Protein AF-A0A1T3VSM7-F1 (afdb_monomer)

Radius of gyration: 16.54 Å; Cα contacts (8 Å, |Δi|>4): 149; chains: 1; bounding box: 41×22×44 Å

InterPro domains:
  IPR004294 Carotenoid oxygenase [PF03055] (11-96)

Secondary structure (DSSP, 8-state):
-PPP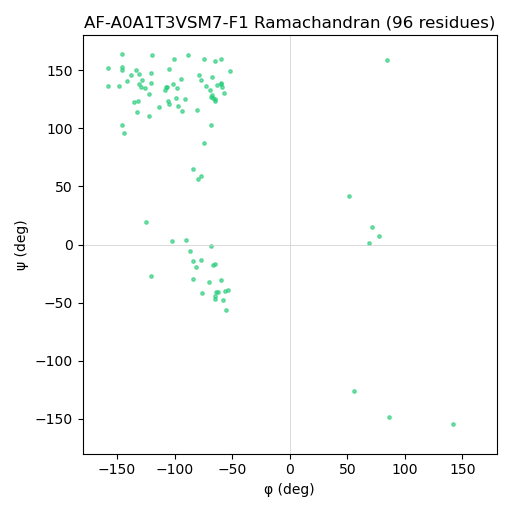GGGSGGGS-----EEESS---SS-PPTT--EEEEEEEE--SS--TT----TTSSPEEEEEEEEETTEEEEEEEE---HHHHHHHHHSS------

Mean predicted aligned error: 5.04 Å

Solvent-accessible surface area (backbone atoms only — not comparable to full-atom values): 6192 Å² total; per-residue (Å²): 137,81,80,55,78,90,32,46,78,92,52,42,64,72,80,66,70,51,76,39,83,70,56,92,75,86,82,81,76,66,88,86,57,67,50,71,53,73,47,78,45,66,32,43,88,60,67,44,70,82,49,88,84,49,74,86,78,38,40,53,22,43,36,35,43,38,33,48,95,86,43,39,26,41,40,34,44,68,56,84,42,74,67,51,53,52,25,59,76,65,75,41,60,81,59,80,84,135

Foldseek 3Di:
DDDDPCCPDPNPAPQDWDKDFFDDDDDFDDPPDFAKDKDWFFHANAAAPVGDPDSVPGWTKMWMWGDDPRGTMITIGTDPDPQNVVCVVVVHHDDDDD

pLDDT: mean 8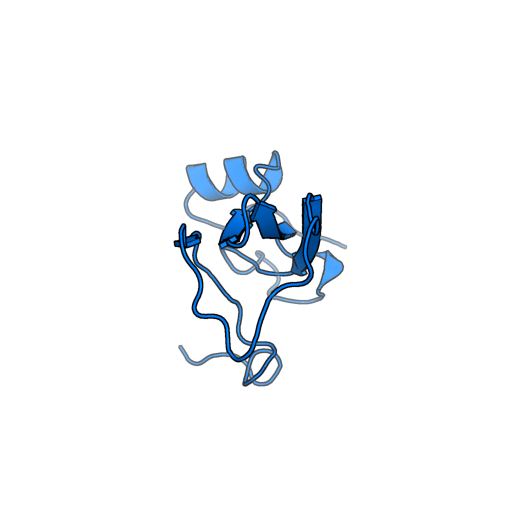8.32, std 10.35, range [47.41, 98.12]

Sequence (98 aa):
MGVPENQRGPFRPMRFEATIEDCIVSGELPDGLEGGFYRNGPTWRRPNKQGLESVYTIDGMVQGLVFRDGKVEFRNRWVRTPKFVAEERAGRSLFSYA

Structure (mmCIF, N/CA/C/O backbone):
data_AF-A0A1T3VSM7-F1
#
_entry.id   AF-A0A1T3VSM7-F1
#
loop_
_atom_site.group_PDB
_atom_site.id
_atom_site.type_symbol
_atom_site.label_atom_id
_atom_site.label_alt_id
_atom_site.label_comp_id
_atom_site.label_asym_id
_atom_site.label_entity_id
_atom_site.label_seq_id
_atom_site.pdbx_PDB_ins_code
_atom_site.Cartn_x
_atom_site.Cartn_y
_atom_site.Cartn_z
_atom_site.occupancy
_atom_site.B_iso_or_equiv
_atom_site.auth_seq_id
_atom_site.auth_comp_id
_atom_site.auth_asym_id
_atom_site.auth_atom_id
_atom_site.pdbx_PDB_model_num
ATOM 1 N N . MET A 1 1 ? 21.620 -14.528 -3.702 1.00 47.41 1 MET A N 1
ATOM 2 C CA . MET A 1 1 ? 22.038 -13.115 -3.844 1.00 47.41 1 MET A CA 1
ATOM 3 C C . MET A 1 1 ? 21.456 -12.346 -2.659 1.00 47.41 1 MET A C 1
ATOM 5 O O . MET A 1 1 ? 20.250 -12.421 -2.458 1.00 47.41 1 MET A O 1
ATOM 9 N N . GLY A 1 2 ? 22.296 -11.764 -1.797 1.00 59.31 2 GLY A N 1
ATOM 10 C CA . GLY A 1 2 ? 21.864 -11.122 -0.545 1.00 59.31 2 GLY A CA 1
ATOM 11 C C . GLY A 1 2 ? 21.185 -9.767 -0.768 1.00 59.31 2 GLY A C 1
ATOM 12 O O . GLY A 1 2 ? 21.358 -9.152 -1.816 1.00 59.31 2 GLY A O 1
ATOM 13 N N . VAL A 1 3 ? 20.406 -9.306 0.214 1.00 62.41 3 VAL A N 1
ATOM 14 C CA . VAL A 1 3 ? 19.784 -7.973 0.179 1.00 62.41 3 VAL A CA 1
ATOM 15 C C 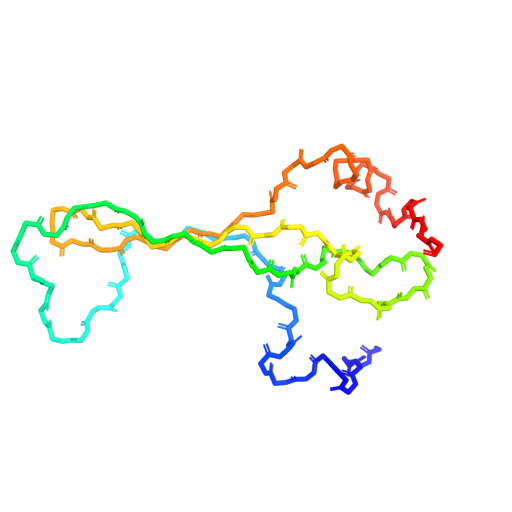. VAL A 1 3 ? 20.884 -6.901 0.314 1.00 62.41 3 VAL A C 1
ATOM 17 O O . VAL A 1 3 ? 21.674 -6.995 1.267 1.00 62.41 3 VAL A O 1
ATOM 20 N N . PRO A 1 4 ? 20.964 -5.914 -0.606 1.00 71.19 4 PRO A N 1
ATOM 21 C CA . PRO A 1 4 ? 21.917 -4.805 -0.521 1.00 71.19 4 PRO A CA 1
ATOM 22 C C . PRO A 1 4 ? 21.853 -4.094 0.833 1.00 71.19 4 PRO A C 1
ATOM 24 O O . PRO A 1 4 ? 20.794 -4.050 1.455 1.00 71.19 4 PRO A O 1
ATOM 27 N N . GLU A 1 5 ? 22.972 -3.543 1.305 1.00 74.50 5 GLU A N 1
ATOM 28 C CA . GLU A 1 5 ? 23.064 -2.911 2.630 1.00 74.50 5 GLU A CA 1
ATOM 29 C C . GLU A 1 5 ? 22.038 -1.785 2.827 1.00 74.50 5 GLU A C 1
ATOM 31 O O . GLU A 1 5 ? 21.353 -1.752 3.849 1.00 74.50 5 GLU A O 1
ATOM 36 N N . ASN A 1 6 ? 21.818 -0.970 1.792 1.00 74.12 6 ASN A N 1
ATOM 37 C CA . ASN A 1 6 ? 20.811 0.096 1.765 1.00 74.12 6 ASN A CA 1
ATOM 38 C C . ASN A 1 6 ? 19.346 -0.396 1.760 1.00 74.12 6 ASN A C 1
ATOM 40 O O . ASN A 1 6 ? 18.425 0.413 1.745 1.00 74.12 6 ASN A O 1
ATOM 44 N N . GLN A 1 7 ? 19.120 -1.711 1.759 1.00 74.12 7 GLN A N 1
ATOM 45 C CA . GLN A 1 7 ? 17.805 -2.357 1.790 1.00 74.12 7 GLN A CA 1
ATOM 46 C C . GLN A 1 7 ? 17.675 -3.339 2.959 1.00 74.12 7 GLN A C 1
ATOM 48 O O . GLN A 1 7 ? 16.837 -4.241 2.947 1.00 74.12 7 GLN A O 1
ATOM 53 N N . ARG A 1 8 ? 18.516 -3.208 3.984 1.00 79.50 8 ARG A N 1
ATOM 54 C CA . ARG A 1 8 ? 18.402 -3.996 5.216 1.00 79.50 8 ARG A CA 1
ATOM 55 C C . ARG A 1 8 ? 17.489 -3.303 6.229 1.00 79.50 8 ARG A C 1
ATOM 57 O O . ARG A 1 8 ? 17.180 -2.118 6.118 1.00 79.50 8 ARG A O 1
ATOM 64 N N . GLY A 1 9 ? 17.044 -4.072 7.223 1.00 83.81 9 GLY A N 1
ATOM 65 C CA . GLY A 1 9 ? 16.189 -3.581 8.305 1.00 83.81 9 GLY A CA 1
ATOM 66 C C . GLY A 1 9 ? 14.904 -2.921 7.779 1.00 83.81 9 GLY A C 1
ATOM 67 O O . GLY A 1 9 ? 14.198 -3.555 6.990 1.00 83.81 9 GLY A O 1
ATOM 68 N N . PRO A 1 10 ? 14.596 -1.672 8.175 1.00 79.06 10 PRO A N 1
ATOM 69 C CA . PRO A 1 10 ? 13.353 -0.992 7.797 1.00 79.06 10 PRO A CA 1
ATOM 70 C C . PRO A 1 10 ? 13.250 -0.682 6.295 1.00 79.06 10 PRO A C 1
ATOM 72 O O . PRO A 1 10 ? 12.150 -0.466 5.796 1.00 79.06 10 PRO A O 1
ATOM 75 N N . PHE A 1 11 ? 14.367 -0.698 5.561 1.00 77.50 11 PHE A N 1
ATOM 76 C CA . PHE A 1 11 ? 14.402 -0.463 4.113 1.00 77.50 11 PHE A CA 1
ATOM 77 C C . PHE A 1 11 ? 14.245 -1.747 3.292 1.00 77.50 11 PHE A C 1
ATOM 79 O O . PHE A 1 11 ? 14.320 -1.717 2.061 1.00 77.50 11 PHE A O 1
ATOM 86 N N . ARG A 1 12 ? 14.027 -2.895 3.951 1.00 81.50 12 ARG A N 1
ATOM 87 C CA . ARG A 1 12 ? 13.772 -4.151 3.250 1.00 81.50 12 ARG A CA 1
ATOM 88 C C . ARG A 1 12 ? 12.450 -4.050 2.488 1.00 81.50 12 ARG A C 1
ATOM 90 O O . ARG A 1 12 ? 11.418 -3.779 3.099 1.00 81.50 12 ARG A O 1
ATOM 97 N N . PRO A 1 13 ? 12.445 -4.302 1.169 1.00 78.44 13 PRO A N 1
ATOM 98 C CA . PRO A 1 13 ? 11.259 -4.090 0.357 1.00 78.44 13 PRO A CA 1
ATOM 99 C C . PRO A 1 13 ? 10.161 -5.084 0.750 1.00 78.44 13 PRO A C 1
ATOM 101 O O . PRO A 1 13 ? 10.373 -6.302 0.783 1.00 78.44 13 PRO A O 1
ATOM 104 N N . MET A 1 14 ? 8.971 -4.555 1.022 1.00 82.00 14 MET A N 1
ATOM 105 C CA . MET A 1 14 ? 7.804 -5.307 1.478 1.00 82.00 14 MET A CA 1
ATOM 106 C C . MET A 1 14 ? 7.059 -5.920 0.280 1.00 82.00 14 MET A C 1
ATOM 108 O O . MET A 1 14 ? 5.956 -5.513 -0.068 1.00 82.00 14 MET A O 1
ATOM 112 N N . ARG A 1 15 ? 7.713 -6.856 -0.424 1.00 86.31 15 ARG A N 1
ATOM 113 C CA . ARG A 1 15 ? 7.289 -7.336 -1.755 1.00 86.31 15 ARG A CA 1
ATOM 114 C C . ARG A 1 15 ? 6.148 -8.357 -1.726 1.00 86.31 15 ARG A C 1
ATOM 116 O O . ARG A 1 15 ? 6.285 -9.450 -2.274 1.00 86.31 15 ARG A O 1
ATOM 123 N N . PHE A 1 16 ? 5.027 -8.004 -1.116 1.00 90.19 16 PHE A N 1
ATOM 124 C CA . PHE A 1 16 ? 3.813 -8.814 -1.112 1.00 90.19 16 PHE A CA 1
ATOM 125 C C . PHE A 1 16 ? 2.570 -7.929 -1.137 1.00 90.19 16 PHE A C 1
ATOM 127 O O . PHE A 1 16 ? 2.580 -6.817 -0.620 1.00 90.19 16 PHE A O 1
ATOM 134 N N . GLU A 1 17 ? 1.477 -8.453 -1.678 1.00 94.38 17 GLU A N 1
ATOM 135 C CA . GLU A 1 17 ? 0.146 -7.873 -1.501 1.00 94.38 17 GLU A CA 1
ATOM 136 C C . GLU A 1 17 ? -0.598 -8.681 -0.448 1.00 94.38 17 GLU A C 1
ATOM 138 O O . GLU A 1 17 ? -0.506 -9.906 -0.432 1.00 94.38 17 GLU A O 1
ATOM 143 N N . ALA A 1 18 ? -1.316 -8.000 0.440 1.00 94.94 18 ALA A N 1
ATOM 144 C CA . ALA A 1 18 ? -2.056 -8.654 1.513 1.00 94.94 18 ALA A CA 1
ATOM 145 C C . ALA A 1 18 ? -3.354 -7.915 1.823 1.00 94.94 18 ALA A C 1
ATOM 147 O O . ALA A 1 18 ? -3.448 -6.696 1.648 1.00 94.94 18 ALA A O 1
ATOM 148 N N . THR A 1 19 ? -4.341 -8.674 2.279 1.00 96.88 19 THR A N 1
ATOM 149 C CA . THR A 1 19 ? -5.528 -8.170 2.968 1.00 96.88 19 THR A CA 1
ATOM 150 C C . THR A 1 19 ? -5.562 -8.849 4.329 1.00 96.88 19 THR A C 1
ATOM 152 O O . THR A 1 19 ? -5.421 -10.067 4.398 1.00 96.88 19 THR A O 1
ATOM 155 N N . ILE A 1 20 ? -5.721 -8.063 5.385 1.00 97.50 20 ILE A N 1
ATOM 156 C CA . ILE A 1 20 ? -5.972 -8.531 6.745 1.00 97.50 20 ILE A CA 1
ATOM 157 C C . ILE A 1 20 ? -7.284 -7.873 7.156 1.00 97.50 20 ILE A C 1
ATOM 159 O O . ILE A 1 20 ? -7.335 -6.653 7.275 1.00 97.50 20 ILE A O 1
ATOM 163 N N . GLU A 1 21 ? -8.340 -8.667 7.289 1.00 96.44 21 GLU A N 1
ATOM 164 C CA . GLU A 1 21 ? -9.705 -8.171 7.528 1.00 96.44 21 GLU A CA 1
ATOM 165 C C . GLU A 1 21 ? -9.962 -7.824 9.001 1.00 96.44 21 GLU A C 1
ATOM 167 O O . GLU A 1 21 ? -10.878 -7.073 9.312 1.00 96.44 21 GLU A O 1
ATOM 172 N N . ASP A 1 22 ? -9.150 -8.353 9.915 1.00 96.12 22 ASP A N 1
ATOM 173 C CA . ASP A 1 22 ? -9.276 -8.081 11.345 1.00 96.12 22 ASP A CA 1
ATOM 174 C C . ASP A 1 22 ? -7.876 -8.015 11.965 1.00 96.12 22 ASP A C 1
ATOM 176 O O . ASP A 1 22 ? -7.222 -9.036 12.205 1.00 96.12 22 ASP A O 1
ATOM 180 N N . CYS A 1 23 ? -7.339 -6.802 12.102 1.00 97.69 23 CYS A N 1
ATOM 181 C CA . CYS A 1 23 ? -6.036 -6.607 12.725 1.00 97.69 23 CYS A CA 1
ATOM 182 C C . CYS A 1 23 ? -6.147 -6.684 14.248 1.00 97.69 23 CYS A C 1
ATOM 184 O O . CYS A 1 23 ? -7.096 -6.192 14.851 1.00 97.69 23 CYS A O 1
ATOM 186 N N . ILE A 1 24 ? -5.103 -7.209 14.885 1.00 97.25 24 ILE A N 1
ATOM 187 C CA . ILE A 1 24 ? -4.999 -7.215 16.345 1.00 97.25 24 ILE A CA 1
ATOM 188 C C . ILE A 1 24 ? -4.845 -5.774 16.848 1.00 97.25 24 ILE A C 1
ATOM 190 O O . ILE A 1 24 ? -3.917 -5.068 16.446 1.00 97.25 24 ILE A O 1
ATOM 194 N N . VAL A 1 25 ? -5.721 -5.371 17.769 1.00 96.06 25 VAL A N 1
ATOM 195 C CA . VAL A 1 25 ? -5.671 -4.084 18.472 1.00 96.06 25 VAL A CA 1
ATOM 196 C C . VAL A 1 25 ? -5.245 -4.319 19.921 1.00 96.06 25 VAL A C 1
ATOM 198 O O . VAL A 1 25 ? -5.726 -5.237 20.579 1.00 96.06 25 VAL A O 1
ATOM 201 N N . SER A 1 26 ? -4.325 -3.489 20.414 1.00 97.31 26 SER A N 1
ATOM 202 C CA . S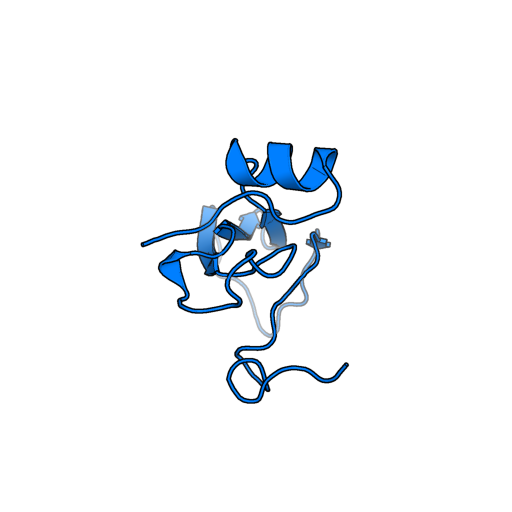ER A 1 26 ? -3.980 -3.412 21.836 1.00 97.31 26 SER A CA 1
ATOM 203 C C . SER A 1 26 ? -4.583 -2.133 22.412 1.00 97.31 26 SER A C 1
ATOM 205 O O . SER A 1 26 ? -4.311 -1.052 21.888 1.00 97.31 26 SER A O 1
ATOM 207 N N . GLY A 1 27 ? -5.399 -2.255 23.460 1.00 95.75 27 GLY A N 1
ATOM 208 C CA . GLY A 1 27 ? -6.255 -1.170 23.946 1.00 95.75 27 GLY A CA 1
ATOM 209 C C . GLY A 1 27 ? -7.594 -1.129 23.205 1.00 95.75 27 GLY A C 1
ATOM 210 O O . GLY A 1 27 ? -8.097 -2.168 22.785 1.00 95.75 27 GLY A O 1
ATOM 211 N N . GLU A 1 28 ? -8.158 0.067 23.047 1.00 95.25 28 GLU A N 1
ATOM 212 C CA . GLU A 1 28 ? -9.484 0.275 22.453 1.00 95.25 28 GLU A CA 1
ATOM 213 C C . GLU A 1 28 ? -9.416 1.323 21.335 1.00 95.25 28 GLU A C 1
ATOM 215 O O . GLU A 1 28 ? -8.678 2.309 21.429 1.00 95.25 28 GLU A O 1
ATOM 220 N N . LEU A 1 29 ? -10.168 1.096 20.254 1.00 95.88 29 LEU A N 1
ATOM 221 C CA . LEU A 1 29 ? -10.354 2.099 19.206 1.00 95.88 29 LEU A CA 1
ATOM 222 C C . LEU A 1 29 ? -11.365 3.155 19.686 1.00 95.88 29 LEU A C 1
ATOM 224 O O . LEU A 1 29 ? -12.351 2.779 20.314 1.00 95.88 29 LEU A O 1
ATOM 228 N N . PRO A 1 30 ? -11.166 4.452 19.384 1.00 96.06 30 PRO A N 1
ATOM 229 C CA . PRO A 1 30 ? -12.135 5.483 19.741 1.00 96.06 30 PRO A CA 1
ATOM 230 C C . PRO A 1 30 ? -13.507 5.243 19.103 1.00 96.06 30 PRO A C 1
ATOM 232 O O . PRO A 1 30 ? -13.594 4.948 17.906 1.00 96.06 30 PRO A O 1
ATOM 235 N N . ASP A 1 31 ? -14.568 5.459 19.879 1.00 94.81 31 ASP A N 1
ATOM 236 C CA . ASP A 1 31 ? -15.941 5.396 19.382 1.00 94.81 31 ASP A CA 1
ATOM 237 C C . ASP A 1 31 ? -16.148 6.369 18.212 1.00 94.81 31 ASP A C 1
ATOM 239 O O . ASP A 1 31 ? -15.794 7.549 18.276 1.00 94.81 31 ASP A O 1
ATOM 243 N N . GLY A 1 32 ? -16.733 5.864 17.124 1.00 95.06 32 GLY A N 1
ATOM 244 C CA . GLY A 1 32 ? -17.021 6.648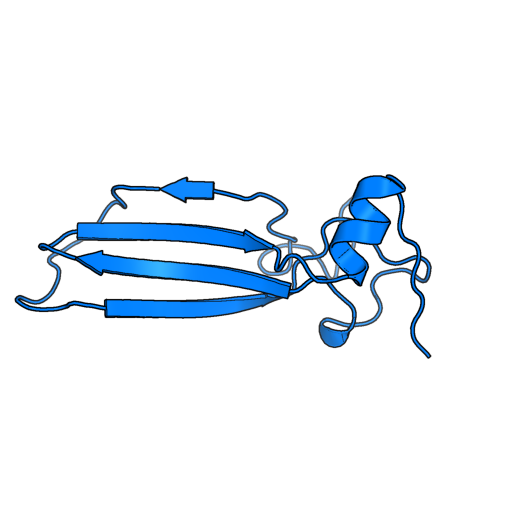 15.922 1.00 95.06 32 GLY A CA 1
ATOM 245 C C . GLY A 1 32 ? -15.817 6.922 15.014 1.00 95.06 32 GLY A C 1
ATOM 246 O O . GLY A 1 32 ? -15.957 7.682 14.054 1.00 95.06 32 GLY A O 1
ATOM 247 N N . LEU A 1 33 ? -14.644 6.325 15.275 1.00 97.00 33 LEU A N 1
ATOM 248 C CA . LEU A 1 33 ? -13.521 6.385 14.341 1.00 97.00 33 LEU A CA 1
ATOM 249 C C . LEU A 1 33 ? -13.839 5.592 13.067 1.00 97.00 33 LEU A C 1
ATOM 251 O O . LEU A 1 33 ? -13.719 4.371 13.018 1.00 97.00 33 LEU A O 1
ATOM 255 N N . GLU A 1 34 ? -14.174 6.326 12.015 1.00 97.81 34 GLU A N 1
ATOM 256 C CA . GLU A 1 34 ? -14.511 5.799 10.698 1.00 97.81 34 GLU A CA 1
ATOM 257 C C . GLU A 1 34 ? -13.631 6.461 9.637 1.00 97.81 34 GLU A C 1
ATOM 259 O O . GLU A 1 34 ? -13.458 7.684 9.621 1.00 97.81 34 GLU A O 1
ATOM 264 N N . GLY A 1 35 ? -13.074 5.670 8.722 1.00 97.56 35 GLY A N 1
ATOM 265 C CA . GLY A 1 35 ? -12.294 6.202 7.605 1.00 97.56 35 GLY A CA 1
ATOM 266 C C . GLY A 1 35 ? -11.075 5.363 7.261 1.00 97.56 35 G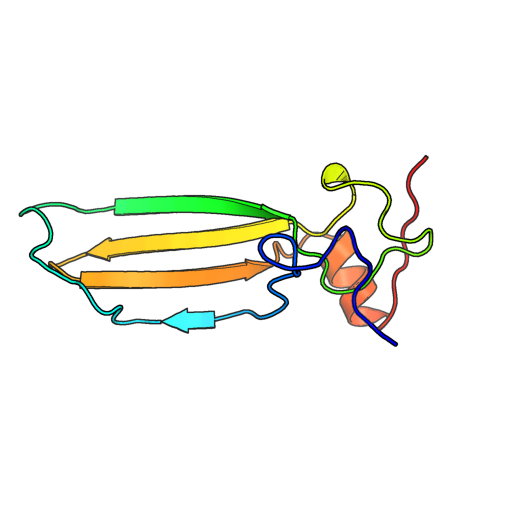LY A C 1
ATOM 267 O O . GLY A 1 35 ? -11.036 4.157 7.488 1.00 97.56 35 GLY A O 1
ATOM 268 N N . GLY A 1 36 ? -10.065 5.992 6.661 1.00 97.19 36 GLY A N 1
ATOM 269 C CA . GLY A 1 36 ? -8.861 5.278 6.262 1.00 97.19 36 GLY A CA 1
ATOM 270 C C . GLY A 1 36 ? -7.601 6.123 6.325 1.00 97.19 36 GLY A C 1
ATOM 271 O O . GLY A 1 36 ? -7.574 7.266 5.870 1.00 97.19 36 GLY A O 1
ATOM 272 N N . PHE A 1 37 ? -6.542 5.523 6.856 1.00 97.19 37 PHE A N 1
ATOM 273 C CA . PHE A 1 37 ? -5.186 6.042 6.781 1.00 97.19 37 PHE A CA 1
ATOM 274 C C . PHE A 1 37 ? -4.459 5.366 5.624 1.00 97.19 37 PHE A C 1
ATOM 276 O O . PHE A 1 37 ? -4.278 4.149 5.627 1.00 97.19 37 PHE A O 1
ATOM 283 N N . TYR A 1 38 ? -4.013 6.159 4.653 1.00 96.81 38 TYR A N 1
ATOM 284 C CA . TYR A 1 38 ? -3.327 5.664 3.466 1.00 96.81 38 TYR A CA 1
ATOM 285 C C . TYR A 1 38 ? -1.934 6.266 3.360 1.00 96.81 38 TYR A C 1
ATOM 287 O O . TYR A 1 38 ? -1.739 7.464 3.560 1.00 96.81 38 TYR A O 1
ATOM 295 N N . ARG A 1 39 ? -0.963 5.439 2.979 1.00 92.94 39 ARG A N 1
ATOM 296 C CA . ARG A 1 39 ? 0.401 5.880 2.681 1.00 92.94 39 ARG A CA 1
ATOM 297 C C . ARG A 1 39 ? 0.931 5.175 1.444 1.00 92.94 39 ARG A C 1
ATOM 299 O O . ARG A 1 39 ? 0.655 3.998 1.225 1.00 92.94 39 ARG A O 1
ATOM 306 N N . ASN A 1 40 ? 1.749 5.878 0.673 1.00 90.19 40 ASN A N 1
ATOM 307 C CA . ASN A 1 40 ? 2.536 5.271 -0.391 1.00 90.19 40 ASN A CA 1
ATOM 308 C C . ASN A 1 40 ? 3.921 4.906 0.159 1.00 90.19 40 ASN A C 1
ATOM 310 O O . ASN A 1 40 ? 4.687 5.782 0.556 1.00 90.19 40 ASN A O 1
ATOM 314 N N . GLY A 1 41 ? 4.224 3.612 0.209 1.00 79.25 41 GLY A N 1
ATOM 315 C CA . GLY A 1 41 ? 5.559 3.096 0.485 1.00 79.25 41 GLY A CA 1
ATOM 316 C C . GLY A 1 41 ? 6.250 2.736 -0.830 1.00 79.25 41 GLY A C 1
ATOM 317 O O . GLY A 1 41 ? 5.631 2.095 -1.678 1.00 79.25 41 GLY A O 1
ATOM 318 N N . PRO A 1 42 ? 7.519 3.107 -1.034 1.00 69.31 42 PRO A N 1
ATOM 319 C CA . PRO A 1 42 ? 8.197 2.786 -2.273 1.00 69.31 42 PRO A CA 1
ATOM 320 C C . PRO A 1 42 ? 8.669 1.320 -2.146 1.00 69.31 42 PRO A C 1
ATOM 322 O O . PRO A 1 42 ? 9.409 0.950 -1.233 1.00 69.31 42 PRO A O 1
ATOM 325 N N . THR A 1 43 ? 8.150 0.418 -2.979 1.00 83.88 43 THR A N 1
ATOM 326 C CA . THR A 1 43 ? 8.507 -1.009 -2.930 1.00 83.88 43 THR A CA 1
ATOM 327 C C . THR A 1 43 ? 8.491 -1.574 -4.332 1.00 83.88 43 THR A C 1
ATOM 329 O O . THR A 1 43 ? 7.446 -1.892 -4.887 1.00 83.88 43 THR A O 1
ATOM 332 N N . TRP A 1 44 ? 9.675 -1.750 -4.899 1.00 82.00 44 TRP A N 1
ATOM 333 C CA . TRP A 1 44 ? 9.835 -2.359 -6.209 1.00 82.00 44 TRP A CA 1
ATOM 334 C C . TRP A 1 44 ? 9.341 -3.814 -6.217 1.00 82.00 44 TRP A C 1
ATOM 336 O O . TRP A 1 44 ? 9.640 -4.598 -5.311 1.00 82.00 44 TRP A O 1
ATOM 346 N N . ARG A 1 45 ? 8.625 -4.221 -7.272 1.00 87.88 45 ARG A N 1
ATOM 347 C CA . ARG A 1 45 ? 8.308 -5.642 -7.514 1.00 87.88 45 ARG A CA 1
ATOM 348 C C . ARG A 1 45 ? 9.526 -6.381 -8.063 1.00 87.88 45 ARG A C 1
ATOM 350 O O . ARG A 1 45 ? 9.830 -7.497 -7.634 1.00 87.88 45 ARG A O 1
ATOM 357 N N . ARG A 1 46 ? 10.244 -5.734 -8.985 1.00 82.88 46 ARG A N 1
ATOM 358 C CA . ARG A 1 46 ? 11.527 -6.176 -9.560 1.00 82.88 46 ARG A CA 1
ATOM 359 C C . ARG A 1 46 ? 12.534 -5.019 -9.515 1.00 82.88 46 ARG A C 1
ATOM 361 O O . ARG A 1 46 ? 12.097 -3.879 -9.647 1.00 82.88 46 ARG A O 1
ATOM 368 N N . PRO A 1 47 ? 13.843 -5.271 -9.335 1.00 79.56 47 PRO A N 1
ATOM 369 C CA . PRO A 1 47 ? 14.836 -4.213 -9.459 1.00 79.56 47 PRO A CA 1
ATOM 370 C C . PRO A 1 47 ? 14.760 -3.632 -10.872 1.00 79.56 47 PRO A C 1
ATOM 372 O O . PRO A 1 47 ? 14.589 -4.384 -11.836 1.00 79.56 47 PRO A O 1
ATOM 375 N N . ASN A 1 48 ? 14.861 -2.314 -10.989 1.00 78.31 48 ASN A N 1
ATOM 376 C CA . ASN A 1 48 ? 14.993 -1.624 -12.270 1.00 78.31 48 ASN A CA 1
ATOM 377 C C . ASN A 1 48 ? 16.253 -2.090 -13.021 1.00 78.31 48 ASN A C 1
ATOM 379 O O . ASN A 1 48 ? 17.204 -2.608 -12.431 1.00 78.31 48 ASN A O 1
ATOM 383 N N . LYS A 1 49 ? 16.274 -1.879 -14.341 1.00 80.69 49 LYS A N 1
ATOM 384 C CA . LYS A 1 49 ? 17.359 -2.348 -15.216 1.00 80.69 49 LYS A CA 1
ATOM 385 C C . LYS A 1 49 ? 18.741 -1.777 -14.850 1.00 80.69 49 LYS A C 1
ATOM 387 O O . LYS A 1 49 ? 19.736 -2.462 -15.058 1.00 80.69 49 LYS A O 1
ATOM 392 N N . GLN A 1 50 ? 18.793 -0.562 -14.304 1.00 80.38 50 GLN A N 1
ATOM 393 C CA . GLN A 1 50 ? 20.026 0.108 -13.855 1.00 80.38 50 GLN A CA 1
ATOM 394 C C . GLN A 1 50 ? 20.433 -0.241 -12.412 1.00 80.38 50 GLN A C 1
ATOM 396 O O . GLN A 1 50 ? 21.510 0.135 -11.967 1.00 80.38 50 GLN A O 1
ATOM 401 N N . GLY A 1 51 ? 19.613 -0.998 -11.678 1.00 74.25 51 GLY A N 1
ATOM 402 C CA . GLY A 1 51 ? 19.787 -1.176 -10.238 1.00 74.25 51 GLY A CA 1
ATOM 403 C C . GLY A 1 51 ? 19.150 -0.041 -9.434 1.00 74.25 51 GLY A C 1
ATOM 404 O O . GLY A 1 51 ? 18.837 1.024 -9.956 1.00 74.25 51 GLY A O 1
ATOM 405 N N . LEU A 1 52 ? 18.858 -0.309 -8.161 1.00 70.88 52 LEU A N 1
ATOM 406 C CA . LEU A 1 52 ? 17.962 0.518 -7.345 1.00 70.88 52 LEU A CA 1
ATOM 407 C C . LEU A 1 52 ? 18.638 1.823 -6.917 1.00 70.88 52 LEU A C 1
ATOM 409 O O . LEU A 1 52 ? 19.236 1.899 -5.848 1.00 70.88 52 LEU A O 1
ATOM 413 N N . GLU A 1 53 ? 18.533 2.828 -7.778 1.00 64.56 53 GLU A N 1
ATOM 414 C CA . GLU A 1 53 ? 19.234 4.109 -7.654 1.00 64.56 53 GLU A CA 1
ATOM 415 C C . GLU A 1 53 ? 18.515 5.110 -6.742 1.00 64.56 53 GLU A C 1
ATOM 417 O O . GLU A 1 53 ? 19.160 5.936 -6.105 1.00 64.56 53 GLU A O 1
ATOM 422 N N . SER A 1 54 ? 17.182 5.048 -6.646 1.00 74.50 54 SER A N 1
ATOM 423 C CA . SER A 1 54 ? 16.406 6.019 -5.873 1.00 74.50 54 SER A CA 1
ATOM 424 C C . SER A 1 54 ? 15.040 5.483 -5.452 1.00 74.50 54 SER A C 1
ATOM 426 O O . SER A 1 54 ? 14.419 4.684 -6.149 1.00 74.50 54 SER A O 1
ATOM 428 N N . VAL A 1 55 ? 14.518 5.977 -4.328 1.00 76.62 55 VAL A N 1
ATOM 429 C CA . VAL A 1 55 ? 13.134 5.715 -3.892 1.00 76.62 55 VAL A CA 1
ATOM 430 C C . VAL A 1 55 ? 12.089 6.304 -4.845 1.00 76.62 55 VAL A C 1
ATOM 432 O O . VAL A 1 55 ? 10.933 5.893 -4.809 1.00 76.62 55 VAL A O 1
ATOM 435 N N . TYR A 1 56 ? 12.485 7.236 -5.716 1.00 80.06 56 TYR A N 1
ATOM 436 C CA . TYR A 1 56 ? 11.596 7.859 -6.699 1.00 80.06 56 TYR A CA 1
ATOM 437 C C . TYR A 1 56 ? 11.429 7.034 -7.981 1.00 80.06 56 TYR A C 1
ATOM 439 O O . TYR A 1 56 ? 10.512 7.293 -8.754 1.00 80.06 56 TYR A O 1
ATOM 447 N N . THR A 1 57 ? 12.286 6.035 -8.214 1.00 80.81 57 THR A N 1
ATOM 448 C CA . THR A 1 57 ? 12.263 5.210 -9.436 1.00 80.81 57 THR A CA 1
ATOM 449 C C . THR A 1 57 ? 11.628 3.833 -9.224 1.00 80.81 57 THR A C 1
ATOM 451 O O . THR A 1 57 ? 11.584 3.016 -10.149 1.00 80.81 57 THR A O 1
ATOM 454 N N . ILE A 1 58 ? 11.115 3.556 -8.019 1.00 84.69 58 ILE A N 1
ATOM 455 C CA . ILE A 1 58 ? 10.525 2.260 -7.667 1.00 84.69 58 ILE A CA 1
ATOM 456 C C . ILE A 1 58 ? 8.998 2.266 -7.713 1.00 84.69 58 ILE A C 1
ATOM 458 O O . ILE A 1 58 ? 8.356 3.312 -7.676 1.00 84.69 58 ILE A O 1
ATOM 462 N N . ASP A 1 59 ? 8.413 1.070 -7.833 1.00 90.69 59 ASP A N 1
ATOM 463 C CA . ASP A 1 59 ? 6.962 0.915 -7.925 1.00 90.69 59 ASP A CA 1
ATOM 464 C C . ASP A 1 59 ? 6.261 1.503 -6.694 1.00 90.69 59 ASP A C 1
ATOM 466 O O . ASP A 1 59 ? 6.661 1.263 -5.548 1.00 90.69 59 ASP A O 1
ATOM 470 N N . GLY A 1 60 ? 5.185 2.251 -6.948 1.00 91.94 60 GLY A N 1
ATOM 471 C CA . GLY A 1 60 ? 4.298 2.740 -5.902 1.00 91.94 60 GLY A CA 1
ATOM 472 C C . GLY A 1 60 ? 3.519 1.587 -5.279 1.00 91.94 60 GLY A C 1
ATOM 473 O O . GLY A 1 60 ? 2.945 0.754 -5.990 1.00 91.94 60 GLY A O 1
ATOM 474 N N . MET A 1 61 ? 3.483 1.552 -3.953 1.00 93.38 61 MET A N 1
ATOM 475 C CA . MET A 1 61 ? 2.733 0.570 -3.189 1.00 93.38 61 MET A CA 1
ATOM 476 C C . MET A 1 61 ? 1.932 1.274 -2.101 1.00 93.38 61 MET A C 1
ATOM 478 O O . MET A 1 61 ? 2.481 1.866 -1.173 1.00 93.38 61 MET A O 1
ATOM 482 N N . VAL A 1 62 ? 0.609 1.214 -2.233 1.00 95.12 62 VAL A N 1
ATOM 483 C CA . VAL A 1 62 ? -0.312 1.861 -1.306 1.00 95.12 62 VAL A CA 1
ATOM 484 C C . VAL A 1 62 ? -0.661 0.888 -0.197 1.00 95.12 62 VAL A C 1
ATOM 486 O O . VAL A 1 62 ? -1.149 -0.218 -0.444 1.00 95.12 62 VAL A O 1
ATOM 489 N N . GLN A 1 63 ? -0.426 1.344 1.025 1.00 94.75 63 GLN A N 1
ATOM 490 C CA . GLN A 1 63 ? -0.847 0.693 2.251 1.00 94.75 63 GLN A CA 1
ATOM 491 C C . GLN A 1 63 ? -1.995 1.482 2.856 1.00 94.75 63 GLN A C 1
ATOM 493 O O . GLN A 1 63 ? -1.928 2.710 2.918 1.00 94.75 63 GLN A O 1
ATOM 498 N N . GLY A 1 64 ? -3.026 0.773 3.294 1.00 96.62 64 GLY A N 1
ATOM 499 C CA . GLY A 1 64 ? -4.203 1.334 3.933 1.00 96.62 64 GLY A CA 1
ATOM 500 C C . GLY A 1 64 ? -4.498 0.625 5.246 1.00 96.62 64 GLY A C 1
ATOM 501 O O . GLY A 1 64 ? -4.467 -0.604 5.289 1.00 96.62 64 GLY A O 1
ATOM 502 N N . LEU A 1 65 ? -4.800 1.405 6.280 1.00 97.88 65 LEU A N 1
ATOM 503 C CA . LEU A 1 65 ? -5.555 0.962 7.448 1.00 97.88 65 LEU A CA 1
ATOM 504 C C . LEU A 1 65 ? -6.961 1.539 7.327 1.00 97.88 65 LEU A C 1
ATOM 506 O O . LEU A 1 65 ? -7.099 2.756 7.210 1.00 97.88 65 LEU A O 1
ATOM 510 N N . VAL A 1 66 ? -7.979 0.686 7.305 1.00 97.75 66 VAL A N 1
ATOM 511 C CA . VAL A 1 66 ? -9.381 1.091 7.146 1.00 97.75 66 VAL A CA 1
ATOM 512 C C . VAL A 1 66 ? -10.116 0.785 8.439 1.00 97.75 66 VAL A C 1
ATOM 514 O O . VAL A 1 66 ? -10.173 -0.371 8.841 1.00 97.75 66 VAL A O 1
ATOM 517 N N . PHE A 1 67 ? -10.645 1.822 9.078 1.00 97.81 67 PHE A N 1
ATOM 518 C CA . PHE A 1 67 ? -11.366 1.744 10.342 1.00 97.81 67 PHE A CA 1
ATOM 519 C C . PHE A 1 67 ? -12.860 1.743 10.060 1.00 97.81 67 PHE A C 1
ATOM 521 O O . PHE A 1 67 ? -13.337 2.620 9.330 1.00 97.81 67 PHE A O 1
ATOM 528 N N . ARG A 1 68 ? -13.557 0.738 10.594 1.00 95.81 68 ARG A N 1
ATOM 529 C CA . ARG A 1 68 ? -15.008 0.608 10.483 1.00 95.81 68 ARG A CA 1
ATOM 530 C C . ARG A 1 68 ? -15.586 -0.268 11.582 1.00 95.81 68 ARG A C 1
ATOM 532 O O . ARG A 1 68 ? -15.040 -1.338 11.838 1.00 95.81 68 ARG A O 1
ATOM 539 N N . ASP A 1 69 ? -16.698 0.155 12.176 1.00 93.75 69 ASP A N 1
ATOM 540 C CA . ASP A 1 69 ? -17.489 -0.621 13.142 1.00 93.75 69 ASP A CA 1
ATOM 541 C C . ASP A 1 69 ? -16.628 -1.185 14.294 1.00 93.75 69 ASP A C 1
ATOM 543 O O . ASP A 1 69 ? -16.748 -2.346 14.686 1.00 93.75 69 ASP A O 1
ATOM 547 N N . GLY A 1 70 ? -15.692 -0.374 14.805 1.00 94.62 70 GLY A N 1
ATOM 548 C CA . GLY A 1 70 ? -14.776 -0.778 15.880 1.00 94.62 70 GLY A CA 1
ATOM 549 C C . GLY A 1 70 ? -13.694 -1.786 15.464 1.00 94.62 70 GLY A C 1
ATOM 550 O O . GLY A 1 70 ? -13.052 -2.380 16.328 1.00 94.62 70 GLY A O 1
ATOM 551 N N . LYS A 1 71 ? -13.468 -1.983 14.160 1.00 96.31 71 LYS A N 1
ATOM 552 C CA . LYS A 1 71 ? -12.419 -2.847 13.600 1.00 96.31 71 LYS A CA 1
ATOM 553 C C . LYS A 1 71 ? -11.447 -2.068 12.727 1.00 96.31 71 LYS A C 1
ATOM 555 O O . LYS A 1 71 ? -11.746 -0.966 12.265 1.00 96.31 71 LYS A O 1
ATOM 560 N N . VAL A 1 72 ? -10.287 -2.671 12.464 1.00 98.12 72 VAL A N 1
ATOM 561 C CA . VAL A 1 72 ? -9.315 -2.141 11.505 1.00 98.12 72 VAL A CA 1
ATOM 562 C C . VAL A 1 72 ? -8.826 -3.217 10.538 1.00 98.12 72 VAL A C 1
ATOM 564 O O . VAL A 1 72 ? -8.278 -4.244 10.937 1.00 98.12 72 VAL A O 1
ATOM 567 N N . GLU A 1 73 ? -8.998 -2.957 9.244 1.00 98.06 73 GLU A N 1
ATOM 568 C CA . GLU A 1 73 ? -8.451 -3.769 8.158 1.00 98.06 73 GLU A CA 1
ATOM 569 C C . GLU A 1 73 ? -7.110 -3.202 7.683 1.00 98.06 73 GLU A C 1
ATOM 571 O O . GLU A 1 73 ? -6.964 -1.989 7.530 1.00 98.06 73 GLU A O 1
ATOM 576 N N . PHE A 1 74 ? -6.158 -4.066 7.329 1.00 97.38 74 PHE A N 1
ATOM 577 C CA . PHE A 1 74 ? -4.945 -3.677 6.610 1.00 97.38 74 PHE A CA 1
ATOM 578 C C . PHE A 1 74 ? -4.986 -4.162 5.163 1.00 97.38 74 PHE A C 1
ATOM 580 O O . PHE A 1 74 ? -5.248 -5.332 4.876 1.00 97.38 74 PHE A O 1
ATOM 587 N N . ARG A 1 75 ? -4.656 -3.275 4.223 1.00 95.94 75 ARG A N 1
ATOM 588 C CA . ARG A 1 75 ? -4.528 -3.603 2.799 1.00 95.94 75 ARG A CA 1
ATOM 589 C C . ARG A 1 75 ? -3.223 -3.058 2.243 1.00 95.94 75 ARG A C 1
ATOM 591 O O . ARG A 1 75 ? -2.858 -1.921 2.511 1.00 95.94 75 ARG A O 1
ATOM 598 N N . ASN A 1 76 ? -2.548 -3.851 1.417 1.00 94.88 76 ASN A N 1
ATOM 599 C CA . ASN A 1 76 ? -1.331 -3.440 0.716 1.00 94.88 76 ASN A CA 1
ATOM 600 C C . ASN A 1 76 ? -1.384 -3.868 -0.753 1.00 94.88 76 ASN A C 1
ATOM 602 O O . ASN A 1 76 ? -1.551 -5.061 -1.029 1.00 94.88 76 ASN A O 1
ATOM 606 N N . ARG A 1 77 ? -1.266 -2.924 -1.694 1.00 95.44 77 ARG A N 1
ATOM 607 C CA 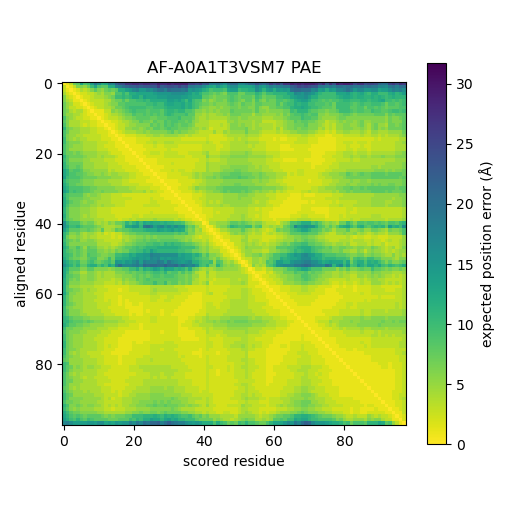. ARG A 1 77 ? -1.324 -3.190 -3.143 1.00 95.44 77 ARG A CA 1
ATOM 608 C C . ARG A 1 77 ? -0.327 -2.340 -3.920 1.00 95.44 77 ARG A C 1
ATOM 610 O O . ARG A 1 77 ? -0.175 -1.150 -3.651 1.00 95.44 77 ARG A O 1
ATOM 617 N N . TRP A 1 78 ? 0.304 -2.930 -4.932 1.00 95.31 78 TRP A N 1
ATOM 618 C CA . TRP A 1 78 ? 1.064 -2.158 -5.910 1.00 95.31 78 TRP A CA 1
ATOM 619 C C . TRP A 1 78 ? 0.103 -1.402 -6.811 1.00 95.31 78 TRP A C 1
ATOM 621 O O . TRP A 1 78 ? -0.867 -1.970 -7.326 1.00 95.31 78 TRP A O 1
ATOM 631 N N . VAL A 1 79 ? 0.415 -0.138 -7.069 1.00 95.12 79 VAL A N 1
ATOM 632 C CA . VAL A 1 79 ? -0.319 0.650 -8.052 1.00 95.12 79 VAL A CA 1
ATOM 633 C C . VAL A 1 79 ? -0.083 0.027 -9.425 1.00 95.12 79 VAL A C 1
ATOM 635 O O . VAL A 1 79 ? 1.057 -0.120 -9.869 1.00 95.12 79 VAL A O 1
ATOM 638 N N . ARG A 1 80 ? -1.167 -0.337 -10.115 1.00 96.06 80 ARG A N 1
ATOM 639 C CA . ARG A 1 80 ? -1.130 -0.938 -11.457 1.00 96.06 80 ARG A CA 1
ATOM 640 C C . ARG A 1 80 ? -0.852 0.118 -12.530 1.00 96.06 80 ARG A C 1
ATOM 642 O O . ARG A 1 80 ? -1.650 0.340 -13.434 1.00 96.06 80 ARG A O 1
ATOM 649 N N . THR A 1 81 ? 0.287 0.794 -12.407 1.00 94.81 81 THR A N 1
ATOM 650 C CA . THR A 1 81 ? 0.769 1.754 -13.403 1.00 94.81 81 THR A CA 1
ATOM 651 C C . THR A 1 81 ? 1.079 1.043 -14.728 1.00 94.81 81 THR A C 1
ATOM 653 O O . THR A 1 81 ? 1.379 -0.157 -14.723 1.00 94.81 81 THR A O 1
ATOM 656 N N . PRO A 1 82 ? 1.089 1.755 -15.871 1.00 95.75 82 PRO A N 1
ATOM 657 C CA . PRO A 1 82 ? 1.500 1.169 -17.148 1.00 95.75 82 PRO A CA 1
ATOM 658 C C . PRO A 1 82 ? 2.887 0.509 -17.093 1.00 95.75 82 PRO A C 1
ATOM 660 O O . PRO A 1 82 ? 3.066 -0.584 -17.629 1.00 95.75 82 PRO A O 1
ATOM 663 N N . LYS A 1 83 ? 3.839 1.126 -16.372 1.00 92.12 83 LYS A N 1
ATOM 664 C CA . LYS A 1 83 ? 5.166 0.556 -16.087 1.00 92.12 83 LYS A CA 1
ATOM 665 C C . LYS A 1 83 ? 5.046 -0.811 -15.413 1.00 92.12 83 LYS A C 1
ATOM 667 O O . LYS A 1 83 ? 5.570 -1.793 -15.934 1.00 92.12 83 LYS A O 1
ATOM 672 N N . PHE A 1 84 ? 4.342 -0.871 -14.279 1.00 93.31 84 PHE A N 1
ATOM 673 C CA . PHE A 1 84 ? 4.192 -2.094 -13.490 1.00 93.31 84 PHE A CA 1
ATOM 674 C C . PHE A 1 84 ? 3.578 -3.223 -14.323 1.00 93.31 84 PHE A C 1
ATOM 676 O O . PHE A 1 84 ? 4.109 -4.330 -14.354 1.00 93.31 84 PHE A O 1
ATOM 683 N N . VAL A 1 85 ? 2.488 -2.933 -15.041 1.00 96.19 85 VAL A N 1
ATOM 684 C CA . VAL A 1 85 ? 1.780 -3.923 -15.866 1.00 96.19 85 VAL A CA 1
ATOM 685 C C . VAL A 1 85 ? 2.665 -4.434 -17.006 1.00 96.19 85 VAL A C 1
ATOM 687 O O . VAL A 1 85 ? 2.677 -5.634 -17.283 1.00 96.19 85 VAL A O 1
ATOM 690 N N . ALA A 1 86 ? 3.434 -3.558 -17.657 1.00 95.25 86 ALA A N 1
ATOM 691 C CA . ALA A 1 86 ? 4.355 -3.958 -18.719 1.00 95.25 86 ALA A CA 1
ATOM 692 C C . ALA A 1 86 ? 5.481 -4.867 -18.193 1.00 95.25 86 ALA A C 1
ATOM 694 O O . ALA A 1 86 ? 5.768 -5.903 -18.793 1.00 95.25 86 ALA A O 1
ATOM 695 N N . GLU A 1 87 ? 6.083 -4.529 -17.049 1.00 93.88 87 GLU A N 1
ATOM 696 C CA . GLU A 1 87 ? 7.138 -5.341 -16.424 1.00 93.88 87 GLU A CA 1
ATOM 697 C C . GLU A 1 87 ? 6.610 -6.660 -15.844 1.00 93.88 87 GLU A C 1
ATOM 699 O O . GLU A 1 87 ? 7.313 -7.673 -15.848 1.00 93.88 87 GLU A O 1
ATOM 704 N N . GLU A 1 88 ? 5.365 -6.682 -15.362 1.00 93.94 88 GLU A N 1
ATOM 705 C CA . GLU A 1 88 ? 4.701 -7.909 -14.928 1.00 93.94 88 GLU A CA 1
ATOM 706 C C . GLU A 1 88 ? 4.475 -8.865 -16.100 1.00 93.94 88 GLU A C 1
ATOM 708 O O . GLU A 1 88 ? 4.864 -10.028 -16.000 1.00 93.94 88 GLU A O 1
ATOM 713 N N . ARG A 1 89 ? 3.960 -8.364 -17.232 1.00 96.56 89 ARG A N 1
ATOM 714 C CA . ARG A 1 89 ? 3.784 -9.146 -18.468 1.00 96.56 89 ARG A CA 1
ATOM 715 C C . ARG A 1 89 ? 5.106 -9.648 -19.044 1.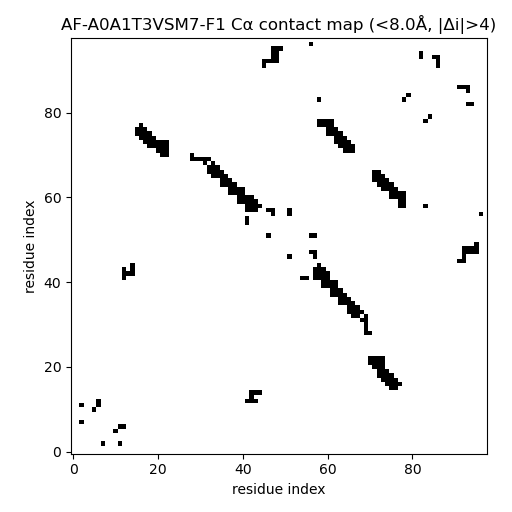00 96.56 89 ARG A C 1
ATOM 717 O O . ARG A 1 89 ? 5.179 -10.782 -19.499 1.00 96.56 89 ARG A O 1
ATOM 724 N N . ALA A 1 90 ? 6.150 -8.821 -19.023 1.00 95.69 90 ALA A N 1
ATOM 725 C CA . ALA A 1 90 ? 7.462 -9.194 -19.549 1.00 95.69 90 ALA A CA 1
ATOM 726 C C . ALA A 1 90 ? 8.262 -10.113 -18.609 1.00 95.69 90 ALA A C 1
ATOM 728 O O . ALA A 1 90 ? 9.299 -10.642 -19.009 1.00 95.69 90 ALA A O 1
ATOM 729 N N . GLY A 1 91 ? 7.849 -10.254 -17.345 1.00 92.94 91 GLY A N 1
ATOM 730 C CA . GLY A 1 91 ? 8.573 -11.023 -16.331 1.00 92.94 91 GLY A CA 1
ATOM 731 C C . GLY A 1 91 ? 9.905 -10.403 -15.881 1.00 92.94 91 GLY A C 1
ATOM 732 O O . GLY A 1 91 ? 10.574 -10.970 -15.017 1.00 92.94 91 GLY A O 1
ATOM 733 N N . ARG A 1 92 ? 10.278 -9.229 -16.402 1.00 91.00 92 ARG A N 1
ATOM 734 C CA . ARG A 1 92 ? 11.558 -8.538 -16.173 1.00 91.00 92 ARG A CA 1
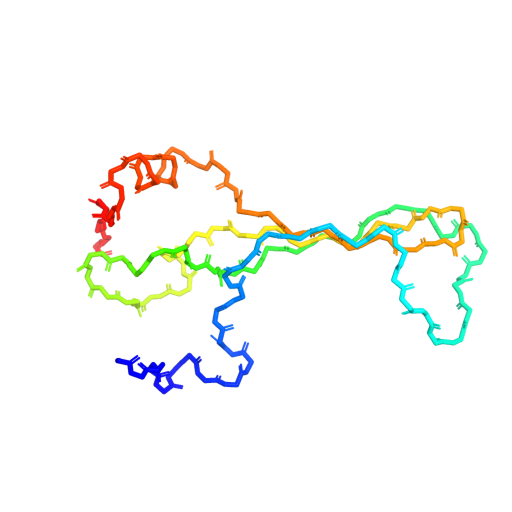ATOM 735 C C . ARG A 1 92 ? 11.371 -7.023 -16.151 1.00 91.00 92 ARG A C 1
ATOM 737 O O . ARG A 1 92 ? 10.363 -6.523 -16.642 1.00 91.00 92 ARG A O 1
ATOM 744 N N . SER A 1 93 ? 12.360 -6.294 -15.632 1.00 89.62 93 SER A N 1
ATOM 745 C CA . SER A 1 93 ? 12.349 -4.833 -15.741 1.00 89.62 93 SER A CA 1
ATOM 746 C C . SER A 1 93 ? 12.532 -4.373 -17.194 1.00 89.62 93 SER A C 1
ATOM 748 O O . SER A 1 93 ? 13.249 -5.007 -17.981 1.00 89.62 93 SER A O 1
ATOM 750 N N . LEU A 1 94 ? 11.845 -3.286 -17.546 1.00 91.19 94 LEU A N 1
ATOM 751 C CA . LEU A 1 94 ? 11.802 -2.712 -18.892 1.00 91.19 94 LEU A CA 1
ATOM 752 C C . LEU A 1 94 ? 12.306 -1.269 -18.943 1.00 91.19 94 LEU A C 1
ATOM 754 O O . LEU A 1 94 ? 12.798 -0.853 -19.989 1.00 91.19 94 LEU A O 1
ATOM 758 N N . PHE A 1 95 ? 12.192 -0.524 -17.843 1.00 87.94 95 PHE A N 1
ATOM 759 C CA . PHE A 1 95 ? 12.432 0.916 -17.822 1.00 87.94 95 PHE A CA 1
ATOM 760 C C . PHE A 1 95 ? 13.775 1.268 -17.176 1.00 87.94 95 PHE A C 1
ATOM 762 O O . PHE A 1 95 ? 14.283 0.560 -16.301 1.00 87.94 95 PHE A O 1
ATOM 769 N N . SER A 1 96 ? 14.324 2.388 -17.629 1.00 85.06 96 SER A N 1
ATOM 770 C CA . SER A 1 96 ? 15.502 3.064 -17.095 1.00 85.06 96 SER A CA 1
ATOM 771 C C . SER A 1 96 ? 15.190 4.550 -16.978 1.00 85.06 96 SER A C 1
ATOM 773 O O . SER A 1 96 ? 14.401 5.076 -17.765 1.00 85.06 96 SER A O 1
ATOM 775 N N . TYR A 1 97 ? 15.809 5.210 -16.015 1.00 80.31 97 TYR A N 1
ATOM 776 C CA . TYR A 1 97 ? 15.628 6.625 -15.725 1.00 80.31 97 TYR A CA 1
ATOM 777 C C . TYR A 1 97 ? 16.990 7.318 -15.861 1.00 80.31 97 TYR A C 1
ATOM 779 O O . TYR A 1 97 ? 18.023 6.669 -15.690 1.00 80.31 97 TYR A O 1
ATOM 787 N N . ALA A 1 98 ? 16.988 8.579 -16.285 1.00 71.06 98 ALA A N 1
ATOM 788 C CA . ALA A 1 98 ? 18.198 9.387 -16.441 1.00 71.06 98 ALA A CA 1
ATOM 789 C C . ALA A 1 98 ? 18.466 10.204 -15.176 1.00 71.06 98 ALA A C 1
ATOM 791 O O . ALA A 1 98 ? 17.466 10.581 -14.517 1.00 71.06 98 ALA A O 1
#

Organism: NCBI:txid1801

Nearest PDB structures (foldseek):
  6ojw-assembly1_B  TM=9.239E-01  e=3.456E-08  Sphingomonas paucimobilis
  5j54-assembly1_A  TM=9.124E-01  e=8.356E-08  Novosphingobium aromaticivorans DSM 12444
  5j55-assembly1_A  TM=9.120E-01  e=8.356E-08  Novosphingobium aromaticivorans DSM 12444
  6xm8-assembly1_A-2  TM=9.166E-01  e=3.431E-07  Sphingobium sp. SYK-6
  6xm9-assembly1_A  TM=9.180E-01  e=4.094E-07  Sphingobium sp. SYK-6

=== Feature glossary ===
Feature key, reading from the visual/contextual features back to the raw sequence:

Rendered structure images. Six rendered views show the 3D structure from the faces of a cube — i.e. along ±x, ±y, ±z. Rendering representation is drawn randomly per protein from cartoon (secondary-structure ribbons), sticks (backbone bonds), or molecular surface; coloring is either N→C rainbow (blue at the N-terminus through red at the C-terminus) or one color per chain.

Contact-map, Ramachandran, and PAE plots. The contact map is a binary N×N matrix image: pixel (i, j) is dark where Cα_i and Cα_j are within 8 Å and |i−j|>4. Because the |i−j|>4 filter removes local helical contacts, off-diagonal stripes parallel to the main diagonal indicate parallel β-sheets; stripes perpendicular to it indicate antiparallel β-sheets. The Ramachandran plot scatters every residue's (φ, ψ) pair against the sterically allowed regions. The PAE heatmap renders the predicted-aligned-error matrix.

InterPro / GO / CATH / organism. Database cross-references. InterPro integrates a dozen domain/family signature databases into unified entries with residue-range hits. GO terms attach function/process/location labels with evidence codes. CATH codes position the fold in a four-level structural taxonomy. Organism is the NCBI-taxonomy species name.

Nearest PDB structures. The Foldseek neighbor list gives the closest experimentally determined structures in the PDB, ranked by structural alignment. TM-score near 1 means near-identical fold; near 0.3 means only rough topology match. This is how one finds what a novel AlphaFold prediction most resembles in the solved-structure universe.

Predicted aligned error. PAE(i, j) answers: if I align the predicted and true structures on residue i, how far off (in Å) do I expect residue j to be? A block-diagonal PAE matrix with low values on the blocks and high values off-diagonal is the signature of a multi-domain protein with confidently predicted domains but uncertain inter-domain orientation.

Solvent-accessible surface area. Accessible surface area quantifies burial. A residue with SASA near zero is packed into the hydrophobic core; one with SASA >100 Å² sits on the surface. Computed here via the Shrake–Rupley numerical algorithm with a 1.4 Å probe.

B-factor. B-factor (Debye–Waller factor) reflects atomic displacement in the crystal lattice. It is an experimental observable (units Å²), not a prediction; low values mean the atom is pinned down, high values mean it moves or is heterogeneous across the crystal.

pLDDT. For AlphaFold models, the B-factor field carries pLDDT — the model's own estimate of local accuracy on a 0–100 scale. Regions with pLDDT<50 should be treated as essentially unmodeled; they often correspond to intrinsically disordered segments.

Backbone torsions (φ/ψ). φ (phi) and ψ (psi) are the two rotatable backbone dihedrals per residue: φ is the C(i-1)–N–Cα–C torsion, ψ is the N–Cα–C–N(i+1) torsion, both in degrees on (−180°, 180°]. α-helical residues cluster near (−60°, −45°); β-strand residues near (−120°, +130°). A Ramachandran plot is simply a scatter of (φ, ψ) for every residue.

Radius of gyration, Cα contacts, bounding box. Radius of gyration (Rg) is the root-mean-square distance of Cα atoms from their centroid — a single number for overall size and compactness. A globular domain of N residues has Rg ≈ 2.2·N^0.38 Å; an extended or disordered chain has a much larger Rg. The Cα contact count is the number of residue pairs whose Cα atoms are within 8 Å and are more than four positions apart in sequence — a standard proxy for tertiary packing density. The bounding box is the smallest axis-aligned box enclosing all Cα atoms.

Secondary structure (3-state, P-SEA). Three-state secondary structure (P-SEA) collapses the eight DSSP classes into helix (a), strand (b), and coil (c). P-SEA assigns these from Cα geometry alone — distances and angles — without requiring backbone oxygens, so it works on any Cα trace.

Secondary structure (8-state, DSSP). DSSP 8-state secondary structure assigns each residue one of H (α-helix), G (3₁₀-helix), I (π-helix), E (extended β-strand), B (isolated β-bridge), T (hydrogen-bonded turn), S (bend), or '-' (coil). The assignment is computed from backbone hydrogen-bond geometry via the Kabsch–Sander algorithm.

Foldseek 3Di. A 3Di character summarizes, for each residue, the relative orientation of the Cα frame of its nearest spatial neighbor. Because it encodes fold topology rather than chemistry, 3Di alignments detect remote structural similarity that sequence alignment misses.

mmCIF coordinates. The mmCIF block holds the 3D Cartesian coordinates of each backbone atom (N, Cα, C, O) in ångströms. mmCIF is the PDB's canonical archive format — a tagged-loop text representation of the atomic model.

Sequence. Sequence gives the chain of amino acids in standard one-letter code (A=alanine, C=cysteine, …, Y=tyrosine), read N→C. It is the only feature that is directly encoded by the gene; all structural features are derived from the folded form of this sequence.